Protein AF-A0A1Z9HGP8-F1 (afdb_monomer)

Nearest PDB structures (foldseek):
  7qhm-assembly1_S  TM=3.407E-01  e=2.223E+00  Corynebacterium glutamicum ATCC 13032
  6ymy-assembly1_c  TM=3.466E-01  e=4.748E+00  Saccharomyces cerevisiae S288C
  8urt-assembly1_B  TM=4.373E-01  e=8.286E+00  Saccharomyces cerevisiae
  8hcr-assembly1_S  TM=2.842E-01  e=8.286E+00  Mycobacterium tuberculosis variant bovis BCG

Mean predicted aligned error: 11.14 Å

Foldseek 3Di:
DVVVVVVVLLVVCVVVLVVVLLVVLVPDDLVCLVVLLVVLVVLLVVLVVLCLVLQADPDPVSLVSLLSSLSSNVSSLVSCVQSCVPQAPDPDDDPPPDDDPVSVVVVCNRCVSSVVVLVVVLVVSCVSRVPGPDCSNNVSSVVVVVVVVVVVVVVSVPDPDDVPVSRPPPPD

Sequence (172 aa):
MDLFFASLFTIFLWWASTSILLAFTRNESEESSFSTIFVSTCILLLGFVILISSSDSTTVTSAYLGFVSVLMIWSWQEAAFLVGWITGTRTTACPNNVTGFKRAWLAFQTISHHELLLVVLGIVIWLVTFNSPNDIGIQTFLILWIMRISAKLNVFLGVRNFYEEFLPSNLS

pLDDT: mean 71.19, std 14.57, range [36.22, 89.75]

Structure (mmCIF, N/CA/C/O backbone):
data_AF-A0A1Z9HGP8-F1
#
_entry.id   AF-A0A1Z9HGP8-F1
#
loop_
_atom_site.group_PDB
_atom_site.id
_atom_site.type_symbol
_atom_site.label_atom_id
_atom_site.label_alt_id
_atom_site.label_comp_id
_atom_site.label_asym_id
_atom_site.label_entity_id
_atom_site.label_seq_id
_atom_site.pdbx_PDB_ins_code
_atom_site.Cartn_x
_atom_site.Cartn_y
_atom_site.Cartn_z
_atom_site.occupancy
_atom_site.B_iso_or_equiv
_atom_site.auth_seq_id
_atom_site.auth_comp_id
_atom_site.auth_asym_id
_atom_site.auth_atom_id
_atom_site.pdbx_PDB_model_num
ATOM 1 N N . MET A 1 1 ? 25.209 -8.120 -5.973 1.00 62.56 1 MET A N 1
ATOM 2 C CA . MET A 1 1 ? 25.233 -6.725 -5.479 1.00 62.56 1 MET A CA 1
ATOM 3 C C . MET A 1 1 ? 23.841 -6.113 -5.559 1.00 62.56 1 MET A C 1
ATOM 5 O O . MET A 1 1 ? 23.377 -5.578 -4.564 1.00 62.56 1 MET A O 1
ATOM 9 N N . ASP A 1 2 ? 23.132 -6.274 -6.678 1.00 74.62 2 ASP A N 1
ATOM 10 C CA . ASP A 1 2 ? 21.836 -5.613 -6.923 1.00 74.62 2 ASP A CA 1
ATOM 11 C C . ASP A 1 2 ? 20.731 -6.012 -5.934 1.00 74.62 2 ASP A C 1
ATOM 13 O O . ASP A 1 2 ? 19.986 -5.166 -5.452 1.00 74.62 2 ASP A O 1
ATOM 17 N N . LEU A 1 3 ? 20.688 -7.288 -5.540 1.00 81.62 3 LEU A N 1
ATOM 18 C CA . LEU A 1 3 ? 19.722 -7.810 -4.563 1.00 81.62 3 LEU A CA 1
ATOM 19 C C . LEU A 1 3 ? 19.905 -7.207 -3.160 1.00 81.62 3 LEU A C 1
ATOM 21 O O . LEU A 1 3 ? 18.930 -6.979 -2.448 1.00 81.62 3 LEU A O 1
ATOM 25 N N . PHE A 1 4 ? 21.150 -6.899 -2.780 1.00 87.62 4 PHE A N 1
ATOM 26 C CA . PHE A 1 4 ? 21.445 -6.253 -1.503 1.00 87.62 4 PHE A CA 1
ATOM 27 C C . PHE A 1 4 ? 20.892 -4.824 -1.484 1.00 87.62 4 PHE A C 1
ATOM 29 O O . PHE A 1 4 ? 20.134 -4.479 -0.578 1.00 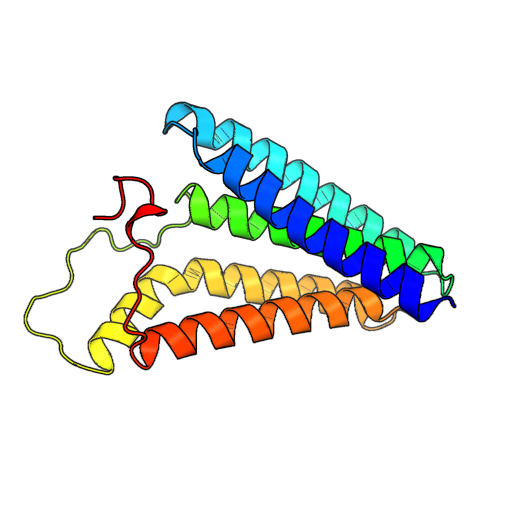87.62 4 PHE A O 1
ATOM 36 N N . PHE A 1 5 ? 21.176 -4.030 -2.522 1.00 85.94 5 PHE A N 1
ATOM 37 C CA . PHE A 1 5 ? 20.630 -2.676 -2.651 1.00 85.94 5 PHE A CA 1
ATOM 38 C C . PHE A 1 5 ? 19.101 -2.669 -2.735 1.00 85.94 5 PHE A C 1
ATOM 40 O O . PHE A 1 5 ? 18.466 -1.871 -2.049 1.00 85.94 5 PHE A O 1
ATOM 47 N N . ALA A 1 6 ? 18.505 -3.599 -3.488 1.00 83.81 6 ALA A N 1
ATOM 48 C CA . ALA A 1 6 ? 17.055 -3.735 -3.576 1.00 83.81 6 ALA A CA 1
ATOM 49 C C . ALA A 1 6 ? 16.424 -4.064 -2.213 1.00 83.81 6 ALA A C 1
ATOM 51 O O . ALA A 1 6 ? 15.421 -3.457 -1.835 1.00 83.81 6 ALA A O 1
ATOM 52 N N . SER A 1 7 ? 17.027 -4.973 -1.439 1.00 86.31 7 SER A N 1
ATOM 53 C CA . SER A 1 7 ? 16.537 -5.319 -0.099 1.00 86.31 7 SER A CA 1
ATOM 54 C C . SER A 1 7 ? 16.631 -4.146 0.880 1.00 86.31 7 SER A C 1
ATOM 56 O O . SER A 1 7 ? 15.652 -3.848 1.561 1.00 86.31 7 SER A O 1
ATOM 58 N N . LEU A 1 8 ? 17.759 -3.425 0.898 1.00 89.75 8 LEU A N 1
ATOM 59 C CA . LEU A 1 8 ? 17.950 -2.249 1.749 1.00 89.75 8 LEU A CA 1
ATOM 60 C C . LEU A 1 8 ? 16.937 -1.152 1.404 1.00 89.75 8 LEU A C 1
ATOM 62 O O . LEU A 1 8 ? 16.304 -0.596 2.299 1.00 89.75 8 LEU A O 1
ATOM 66 N N . PHE A 1 9 ? 16.751 -0.884 0.108 1.00 87.44 9 PHE A N 1
ATOM 67 C CA . PHE A 1 9 ? 15.759 0.065 -0.390 1.00 87.44 9 PHE A CA 1
ATOM 68 C C . PHE A 1 9 ? 14.347 -0.325 0.052 1.00 87.44 9 PHE A C 1
ATOM 70 O O . PHE A 1 9 ? 13.634 0.500 0.613 1.00 87.44 9 PHE A O 1
ATOM 77 N N . THR A 1 10 ? 13.974 -1.594 -0.131 1.00 85.81 10 THR A N 1
ATOM 78 C CA . THR A 1 10 ? 12.659 -2.132 0.250 1.00 85.81 10 THR A CA 1
ATOM 79 C C . THR A 1 10 ? 12.409 -1.981 1.749 1.00 85.81 10 THR A C 1
ATOM 81 O O . THR A 1 10 ? 11.372 -1.456 2.144 1.00 85.81 10 THR A O 1
ATOM 84 N N . ILE A 1 11 ? 13.366 -2.391 2.591 1.00 87.94 11 ILE A N 1
ATOM 85 C CA . ILE A 1 11 ? 13.253 -2.313 4.056 1.00 87.94 11 ILE A CA 1
ATOM 86 C C . ILE A 1 11 ? 13.152 -0.856 4.512 1.00 87.94 11 ILE A C 1
ATOM 88 O O . ILE A 1 11 ? 12.308 -0.534 5.348 1.00 87.94 11 ILE A O 1
ATOM 92 N N . PHE A 1 12 ? 13.988 0.024 3.956 1.00 89.75 12 PHE A N 1
ATOM 93 C CA . PHE A 1 12 ? 13.977 1.443 4.290 1.00 89.75 12 PHE A CA 1
ATOM 94 C C . PHE A 1 12 ? 12.647 2.094 3.910 1.00 89.75 12 PHE A C 1
ATOM 96 O O . PHE A 1 12 ? 12.030 2.740 4.753 1.00 89.75 12 PHE A O 1
ATOM 103 N N . LEU A 1 13 ? 12.172 1.895 2.676 1.00 87.06 13 LEU A N 1
ATOM 104 C CA . LEU A 1 13 ? 10.918 2.497 2.221 1.00 87.06 13 LEU A CA 1
ATOM 105 C C . LEU A 1 13 ? 9.712 1.946 2.974 1.00 87.06 13 LEU A C 1
ATOM 107 O O . LEU A 1 13 ? 8.803 2.704 3.296 1.00 87.06 13 LEU A O 1
ATOM 111 N N . TRP A 1 14 ? 9.717 0.650 3.284 1.00 83.62 14 TRP A N 1
ATOM 112 C CA . TRP A 1 14 ? 8.687 0.023 4.100 1.00 83.62 14 TRP A CA 1
ATOM 113 C C . TRP A 1 14 ? 8.581 0.677 5.484 1.00 83.62 14 TRP A C 1
ATOM 115 O O . TRP A 1 14 ? 7.503 1.109 5.907 1.00 83.62 14 TRP A O 1
ATOM 125 N N . TRP A 1 15 ? 9.712 0.781 6.189 1.00 84.75 15 TRP A N 1
ATOM 126 C CA . TRP A 1 15 ? 9.763 1.386 7.520 1.00 84.75 15 TRP A CA 1
ATOM 127 C C . TRP A 1 15 ? 9.456 2.880 7.488 1.00 84.75 15 TRP A C 1
ATOM 129 O O . TRP A 1 15 ? 8.728 3.368 8.355 1.00 84.75 15 TRP A O 1
ATOM 139 N N . ALA A 1 16 ? 9.963 3.597 6.483 1.00 86.06 16 ALA A N 1
ATOM 140 C CA . ALA A 1 16 ? 9.697 5.015 6.292 1.00 86.06 16 ALA A CA 1
ATOM 141 C C . ALA A 1 16 ? 8.209 5.258 6.021 1.00 86.06 16 ALA A C 1
ATOM 143 O O . ALA A 1 16 ? 7.609 6.086 6.696 1.00 86.06 16 ALA A O 1
ATOM 144 N N . SER A 1 17 ? 7.594 4.498 5.108 1.00 79.19 17 SER A N 1
ATOM 145 C CA . SER A 1 17 ? 6.164 4.592 4.794 1.00 79.19 17 SER A CA 1
ATOM 146 C C . SER A 1 17 ? 5.307 4.379 6.042 1.00 79.19 17 SER A C 1
ATOM 148 O O . SER A 1 17 ? 4.477 5.228 6.353 1.00 79.19 17 SER A O 1
ATOM 150 N N . THR A 1 18 ? 5.573 3.325 6.820 1.00 80.56 18 THR A N 1
ATOM 151 C CA . THR A 1 18 ? 4.821 3.037 8.055 1.00 80.56 18 THR A CA 1
ATOM 152 C C . THR A 1 18 ? 5.005 4.136 9.107 1.00 80.56 18 THR A C 1
ATOM 154 O O . THR A 1 18 ? 4.037 4.590 9.713 1.00 80.56 18 THR A O 1
ATOM 157 N N . SER A 1 19 ? 6.241 4.603 9.305 1.00 81.00 19 SER A N 1
ATOM 158 C CA . SER A 1 19 ? 6.555 5.659 10.279 1.00 81.00 19 SER A CA 1
ATOM 159 C C . SER A 1 19 ? 5.916 6.996 9.911 1.00 81.00 19 SER A C 1
ATOM 161 O O . SER A 1 19 ? 5.351 7.661 10.774 1.00 81.00 19 SER A O 1
ATOM 163 N N . ILE A 1 20 ? 5.991 7.382 8.632 1.00 81.38 20 ILE A N 1
ATOM 164 C CA . ILE A 1 20 ? 5.390 8.615 8.109 1.00 81.38 20 ILE A CA 1
ATOM 165 C C . ILE A 1 20 ? 3.880 8.559 8.284 1.00 81.38 20 ILE A C 1
ATOM 167 O O . ILE A 1 20 ? 3.291 9.524 8.759 1.00 81.38 20 ILE A O 1
ATOM 171 N N . LEU A 1 21 ? 3.270 7.425 7.945 1.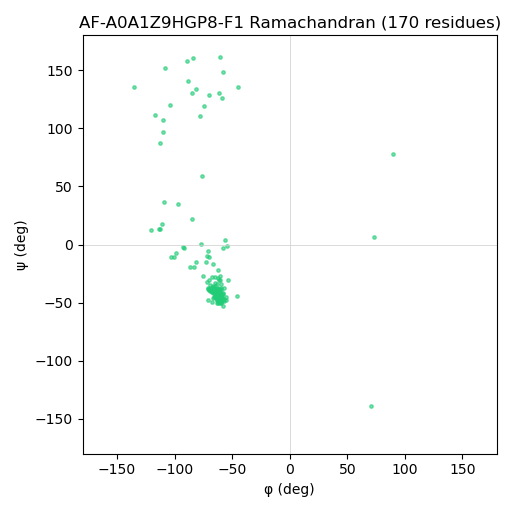00 74.44 21 LEU A N 1
ATOM 172 C CA . LEU A 1 21 ? 1.832 7.253 8.035 1.00 74.44 21 LEU A CA 1
ATOM 173 C C . LEU A 1 21 ? 1.350 7.378 9.482 1.00 74.44 21 LEU A C 1
ATOM 175 O O . LEU A 1 21 ? 0.481 8.198 9.755 1.00 74.44 21 LEU A O 1
ATOM 179 N N . LEU A 1 22 ? 1.989 6.667 10.417 1.00 73.69 22 LEU A N 1
ATOM 180 C CA . LEU A 1 22 ? 1.682 6.777 11.845 1.00 73.69 22 LEU A CA 1
ATOM 181 C C . LEU A 1 22 ? 1.907 8.194 12.381 1.00 73.69 22 LEU A C 1
ATOM 183 O O . LEU A 1 22 ? 1.101 8.686 13.165 1.00 73.69 22 LEU A O 1
ATOM 187 N N . ALA A 1 23 ? 2.987 8.864 11.974 1.00 76.38 23 ALA A N 1
ATOM 188 C CA . ALA A 1 23 ? 3.259 10.236 12.392 1.00 76.38 23 ALA A CA 1
ATOM 189 C C . ALA A 1 23 ? 2.184 11.212 11.891 1.00 76.38 23 ALA A C 1
ATOM 191 O O . ALA A 1 23 ? 1.789 12.109 12.635 1.00 76.38 23 ALA A O 1
ATOM 192 N N . PHE A 1 24 ? 1.698 11.018 10.662 1.00 70.69 24 PHE A N 1
ATOM 193 C CA . PHE A 1 24 ? 0.667 11.855 10.056 1.00 70.69 24 PHE A CA 1
ATOM 194 C C . PHE A 1 24 ? -0.698 11.646 10.720 1.00 70.69 24 PHE A C 1
ATOM 196 O O . PHE A 1 24 ? -1.411 12.609 10.978 1.00 70.69 24 PHE A O 1
ATOM 203 N N . THR A 1 25 ? -1.042 10.403 11.065 1.00 67.12 25 THR A N 1
ATOM 204 C CA . THR A 1 25 ? -2.350 10.074 11.651 1.00 67.12 25 THR A CA 1
ATOM 205 C C . THR A 1 25 ? -2.411 10.224 13.169 1.00 67.12 25 THR A C 1
ATOM 207 O O . THR A 1 25 ? -3.498 10.326 13.724 1.00 67.12 25 THR A O 1
ATOM 210 N N . ARG A 1 26 ? -1.272 10.248 13.878 1.00 67.31 26 ARG A N 1
ATOM 211 C CA . ARG A 1 26 ? -1.235 10.314 15.353 1.00 67.31 26 ARG A CA 1
ATOM 212 C C . ARG A 1 26 ? -1.853 11.588 15.934 1.00 67.31 26 ARG A C 1
ATOM 214 O O . ARG A 1 26 ? -2.309 11.560 17.071 1.00 67.31 26 ARG A O 1
ATOM 221 N N . ASN A 1 27 ? -1.821 12.693 15.193 1.00 59.69 27 ASN A N 1
ATOM 222 C CA . ASN A 1 27 ? -2.218 14.015 15.685 1.00 59.69 27 ASN A CA 1
ATOM 223 C C . ASN A 1 27 ? -3.481 14.565 15.000 1.00 59.69 27 ASN A C 1
ATOM 225 O O . ASN A 1 27 ? -3.763 15.758 15.098 1.00 59.69 27 ASN A O 1
ATOM 229 N N . GLU A 1 28 ? -4.211 13.718 14.275 1.00 59.09 28 GLU A N 1
ATOM 230 C CA . GLU A 1 28 ? -5.420 14.114 13.557 1.00 59.09 28 GLU A CA 1
ATOM 231 C C . GLU A 1 28 ? -6.599 14.326 14.514 1.00 59.09 28 GLU A C 1
ATOM 233 O O . GLU A 1 28 ? -7.040 13.407 15.205 1.00 59.09 28 GLU A O 1
ATOM 238 N N . SER A 1 29 ? -7.124 15.553 14.531 1.00 57.16 29 SER A N 1
ATOM 239 C CA . SER A 1 29 ? -8.443 15.885 15.076 1.00 57.16 29 SER A CA 1
ATOM 240 C C . SER A 1 29 ? -9.541 15.621 14.033 1.00 57.16 29 SER A C 1
ATOM 242 O O . SER A 1 29 ? -9.264 15.592 12.833 1.00 57.16 29 SER A O 1
ATOM 244 N N . GLU A 1 30 ? -10.803 15.482 14.464 1.00 57.44 30 GLU A N 1
ATOM 245 C CA . GLU A 1 30 ? -11.952 15.247 13.562 1.00 57.44 30 GLU A CA 1
ATOM 246 C C . GLU A 1 30 ? -12.068 16.289 12.427 1.00 57.44 30 GLU A C 1
ATOM 248 O O . GLU A 1 30 ? -12.483 15.950 11.322 1.00 57.44 30 GLU A O 1
ATOM 253 N N . GLU A 1 31 ? -11.638 17.537 12.649 1.00 57.53 31 GLU A N 1
ATOM 254 C CA . GLU A 1 31 ? -11.648 18.600 11.629 1.00 57.53 31 GLU A CA 1
ATOM 255 C C . GLU A 1 31 ? -10.538 18.455 10.565 1.00 57.53 31 GLU A C 1
ATOM 257 O O . GLU A 1 31 ? -10.712 18.892 9.426 1.00 57.53 31 GLU A O 1
ATOM 262 N N . SER A 1 32 ? -9.406 17.822 10.898 1.00 61.16 32 SER A N 1
ATOM 263 C CA . SER A 1 32 ? -8.267 17.620 9.980 1.00 61.16 32 SER A CA 1
ATOM 264 C C . SER A 1 32 ? -8.447 16.400 9.061 1.00 61.16 32 SER A C 1
ATOM 266 O O . SER A 1 32 ? -7.879 16.345 7.966 1.00 61.16 32 SER A O 1
ATOM 268 N N . SER A 1 33 ? -9.345 15.490 9.449 1.00 66.38 33 SER A N 1
ATOM 269 C CA . SER A 1 33 ? -9.704 14.255 8.743 1.00 66.38 33 SER A CA 1
ATOM 270 C C . SER A 1 33 ? -9.931 14.433 7.234 1.00 66.38 33 SER A C 1
ATOM 272 O O . SER A 1 33 ? -9.409 13.667 6.415 1.00 66.38 33 SER A O 1
ATOM 274 N N . PHE A 1 34 ? -10.646 15.489 6.829 1.00 69.94 34 PHE A N 1
ATOM 275 C CA . PHE A 1 34 ? -10.925 15.749 5.414 1.00 69.94 34 PHE A CA 1
ATOM 276 C C . PHE A 1 34 ? -9.660 16.100 4.616 1.00 69.94 34 PHE A C 1
ATOM 278 O O . PHE A 1 34 ? -9.479 15.629 3.491 1.00 69.94 34 PHE A O 1
ATOM 285 N N . SER A 1 35 ? -8.764 16.900 5.203 1.00 74.75 35 SER A N 1
ATOM 286 C CA . SER A 1 35 ? -7.500 17.301 4.575 1.00 74.75 35 SER A CA 1
ATOM 287 C C . SER A 1 35 ? -6.595 16.089 4.355 1.00 74.75 35 SER A C 1
ATOM 289 O O . SER A 1 35 ? -6.061 15.890 3.262 1.00 74.75 35 SER A O 1
ATOM 291 N N . THR A 1 36 ? -6.497 15.213 5.355 1.00 73.38 36 THR A N 1
ATOM 292 C CA . THR A 1 36 ? -5.678 13.998 5.284 1.00 73.38 36 THR A CA 1
ATOM 293 C C . THR A 1 36 ? -6.195 13.006 4.254 1.00 73.38 36 THR A C 1
ATOM 295 O O . THR A 1 36 ? -5.402 12.446 3.490 1.00 73.38 36 THR A O 1
ATOM 298 N N . ILE A 1 37 ? -7.513 12.829 4.146 1.00 77.94 37 ILE A N 1
ATOM 299 C CA . ILE A 1 37 ? -8.112 11.984 3.105 1.00 77.94 37 ILE A CA 1
ATOM 300 C C . ILE A 1 37 ? -7.898 12.590 1.720 1.00 77.94 37 ILE A C 1
ATOM 302 O O . ILE A 1 37 ? -7.579 11.857 0.782 1.00 77.94 37 ILE A O 1
ATOM 306 N N . PHE A 1 38 ? -8.022 13.910 1.573 1.00 80.88 38 PHE A N 1
ATOM 307 C CA . PHE A 1 38 ? -7.778 14.580 0.299 1.00 80.88 38 PHE A CA 1
ATOM 308 C C . PHE A 1 38 ? -6.325 14.400 -0.160 1.00 80.88 38 PHE A C 1
ATOM 310 O O . PHE A 1 38 ? -6.084 13.925 -1.271 1.00 80.88 38 PHE A O 1
ATOM 317 N N . VAL A 1 39 ? -5.354 14.684 0.717 1.00 83.06 39 VAL A N 1
ATOM 318 C CA . VAL A 1 39 ? -3.920 14.485 0.442 1.00 83.06 39 VAL A CA 1
ATOM 319 C C . VAL A 1 39 ? -3.629 13.027 0.105 1.00 83.06 39 VAL A C 1
ATOM 321 O O . VAL A 1 39 ? -2.978 12.738 -0.899 1.00 83.06 39 VAL A O 1
ATOM 324 N N . SER A 1 40 ? -4.168 12.097 0.891 1.00 81.81 40 SER A N 1
ATOM 325 C CA . SER A 1 40 ? -4.003 10.670 0.633 1.00 81.81 40 SER A CA 1
ATOM 326 C C . SER A 1 40 ? -4.592 10.280 -0.729 1.00 81.81 40 SER A C 1
ATOM 328 O O . SER A 1 40 ? -4.034 9.434 -1.422 1.00 81.81 40 SER A O 1
ATOM 330 N N . THR A 1 41 ? -5.726 10.864 -1.130 1.00 83.19 41 THR A N 1
ATOM 331 C CA . THR A 1 41 ? -6.387 10.555 -2.412 1.00 83.19 41 THR A CA 1
ATOM 332 C C . THR A 1 41 ? -5.541 11.045 -3.586 1.00 83.19 41 THR A C 1
ATOM 334 O O . THR A 1 41 ? -5.390 10.335 -4.579 1.00 83.19 41 THR A O 1
ATOM 337 N N . CYS A 1 42 ? -4.907 12.212 -3.453 1.00 85.81 42 CYS A N 1
ATOM 338 C CA . CYS A 1 42 ? -3.916 12.687 -4.418 1.00 85.81 42 CYS A CA 1
ATOM 339 C C . CYS A 1 42 ? -2.717 11.729 -4.523 1.00 85.81 42 CYS A C 1
ATOM 341 O O . CYS A 1 42 ? -2.275 11.424 -5.630 1.00 85.81 42 CYS A O 1
ATOM 343 N N . ILE A 1 43 ? -2.223 11.210 -3.391 1.00 86.75 43 ILE A N 1
ATOM 344 C CA . ILE A 1 43 ? -1.141 10.209 -3.357 1.00 86.75 43 ILE A CA 1
ATOM 345 C C . ILE A 1 43 ? -1.572 8.911 -4.054 1.00 86.75 43 ILE A C 1
ATOM 347 O O . ILE A 1 43 ? -0.793 8.343 -4.818 1.00 86.75 43 ILE A O 1
ATOM 351 N N . LEU A 1 44 ? -2.816 8.467 -3.857 1.00 86.19 44 LEU A N 1
ATOM 352 C CA . LEU A 1 44 ? -3.371 7.298 -4.539 1.00 86.19 44 LEU A CA 1
ATOM 353 C C . LEU A 1 44 ? -3.413 7.486 -6.061 1.00 86.19 44 LEU A C 1
ATOM 355 O O . LEU A 1 44 ? -2.968 6.605 -6.796 1.00 86.19 44 LEU A O 1
ATOM 359 N N . LEU A 1 45 ? -3.906 8.633 -6.540 1.00 86.88 45 LEU A N 1
ATOM 360 C CA . LEU A 1 45 ? -3.953 8.930 -7.976 1.00 86.88 45 LEU A CA 1
ATOM 361 C C . LEU A 1 45 ? -2.546 8.967 -8.584 1.00 86.88 45 LEU A C 1
ATOM 363 O O . LEU A 1 45 ? -2.321 8.377 -9.640 1.00 86.88 45 LEU A O 1
ATOM 367 N N . LEU A 1 46 ? -1.587 9.593 -7.895 1.00 88.88 46 LEU A N 1
ATOM 368 C CA . LEU A 1 46 ? -0.181 9.578 -8.304 1.00 88.88 46 LEU A CA 1
ATOM 369 C C . LEU A 1 46 ? 0.388 8.156 -8.343 1.00 88.88 46 LEU A C 1
ATOM 371 O O . LEU A 1 46 ? 1.072 7.807 -9.303 1.00 88.88 46 LEU A O 1
ATOM 375 N N . GLY A 1 47 ? 0.063 7.323 -7.353 1.00 86.31 47 GLY A N 1
ATOM 376 C CA . GLY A 1 47 ? 0.439 5.912 -7.328 1.00 86.31 47 GLY A CA 1
ATOM 377 C C . GLY A 1 47 ? -0.034 5.172 -8.580 1.00 86.31 47 GLY A C 1
ATOM 378 O O . GLY A 1 47 ? 0.771 4.529 -9.245 1.00 86.31 47 GLY A O 1
ATOM 379 N N . PHE A 1 48 ? -1.298 5.330 -8.980 1.00 85.38 48 PHE A N 1
ATOM 380 C CA . PHE A 1 48 ? -1.808 4.711 -10.210 1.00 85.38 48 PHE A CA 1
ATOM 381 C C . PHE A 1 48 ? -1.108 5.210 -11.478 1.00 85.38 48 PHE A C 1
ATOM 383 O O . PHE A 1 48 ? -0.783 4.405 -12.349 1.00 85.38 48 PHE A O 1
ATOM 390 N N . VAL A 1 49 ? -0.829 6.512 -11.581 1.00 87.38 49 VAL A N 1
ATOM 391 C CA . VAL A 1 49 ? -0.102 7.076 -12.731 1.00 87.38 49 VAL A CA 1
ATOM 392 C C . VAL A 1 49 ? 1.310 6.493 -12.829 1.00 87.38 49 VAL A C 1
ATOM 394 O O . VAL A 1 49 ? 1.748 6.108 -13.913 1.00 87.38 49 VAL A O 1
ATOM 397 N N . ILE A 1 50 ? 2.016 6.383 -11.700 1.00 86.19 50 ILE A N 1
ATOM 398 C CA . ILE A 1 50 ? 3.356 5.784 -11.648 1.00 86.19 50 ILE A CA 1
ATOM 399 C C . ILE A 1 50 ? 3.289 4.294 -11.995 1.00 86.19 50 ILE A C 1
ATOM 401 O O . ILE A 1 50 ? 4.139 3.812 -12.742 1.00 86.19 50 ILE A O 1
ATOM 405 N N . LEU A 1 51 ? 2.271 3.574 -11.513 1.00 84.44 51 LEU A N 1
ATOM 406 C CA . LEU A 1 51 ? 2.080 2.155 -11.806 1.00 84.44 51 LEU A CA 1
ATOM 407 C C . LEU A 1 51 ? 1.911 1.920 -13.314 1.00 84.44 51 LEU A C 1
ATOM 409 O O . LEU A 1 51 ? 2.657 1.124 -13.872 1.00 84.44 51 LEU A O 1
ATOM 413 N N . ILE A 1 52 ? 1.013 2.663 -13.970 1.00 83.75 52 ILE A N 1
ATOM 414 C CA . ILE A 1 52 ? 0.760 2.570 -15.421 1.00 83.75 52 ILE A CA 1
ATOM 415 C C . ILE A 1 52 ? 2.000 2.976 -16.232 1.00 83.75 52 ILE A C 1
ATOM 417 O O . ILE A 1 52 ? 2.337 2.354 -17.227 1.00 83.75 52 ILE A O 1
ATOM 421 N N . SER A 1 53 ? 2.730 4.008 -15.809 1.00 83.69 53 SER A N 1
ATOM 422 C CA . SER A 1 53 ? 3.968 4.401 -16.498 1.00 83.69 53 SER A CA 1
ATOM 423 C C . SER A 1 53 ? 5.073 3.345 -16.346 1.00 83.69 53 SER A C 1
ATOM 425 O O . SER A 1 53 ? 5.844 3.081 -17.267 1.00 83.69 53 SER A O 1
ATOM 427 N N . SER A 1 54 ? 5.144 2.699 -15.179 1.00 83.81 54 SER A N 1
ATOM 428 C CA . SER A 1 54 ? 6.144 1.667 -14.892 1.00 83.81 54 SER A CA 1
ATOM 429 C C . SER A 1 54 ? 5.793 0.279 -15.436 1.00 83.81 54 SER A C 1
ATOM 431 O O . SER A 1 54 ? 6.692 -0.565 -15.506 1.00 83.81 54 SER A O 1
ATOM 433 N N . SER A 1 55 ? 4.536 0.032 -15.827 1.00 76.19 55 SER A N 1
ATOM 434 C CA . SER A 1 55 ? 4.100 -1.253 -16.379 1.00 76.19 55 SER A CA 1
ATOM 435 C C . SER A 1 55 ? 4.721 -1.523 -17.747 1.00 76.19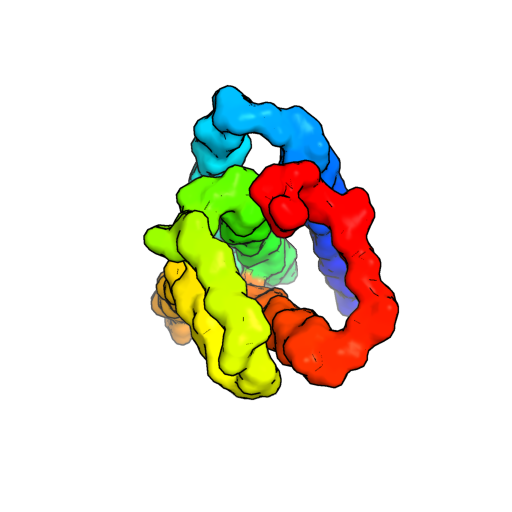 55 SER A C 1
ATOM 437 O O . SER A 1 55 ? 5.191 -2.624 -18.003 1.00 76.19 55 SER A O 1
ATOM 439 N N . ASP A 1 56 ? 4.855 -0.503 -18.593 1.00 78.56 56 ASP A N 1
ATOM 440 C CA . ASP A 1 56 ? 5.260 -0.677 -19.996 1.00 78.56 56 ASP A CA 1
ATOM 441 C C . ASP A 1 56 ? 6.767 -0.933 -20.201 1.00 78.56 56 ASP A C 1
ATOM 443 O O . ASP A 1 56 ? 7.236 -1.068 -21.330 1.00 78.56 56 ASP A O 1
ATOM 447 N N . SER A 1 57 ? 7.568 -0.980 -19.131 1.00 78.62 57 SER A N 1
ATOM 448 C CA . SER A 1 57 ? 9.031 -1.076 -19.210 1.00 78.62 57 SER A CA 1
ATOM 449 C C . SER A 1 57 ? 9.612 -2.105 -18.238 1.00 78.62 57 SER A C 1
ATOM 451 O O . SER A 1 57 ? 9.294 -2.111 -17.054 1.00 78.62 57 SER A O 1
ATOM 453 N N . THR A 1 58 ? 10.556 -2.925 -18.711 1.00 80.38 58 THR A N 1
ATOM 454 C CA . THR A 1 58 ? 11.240 -3.978 -17.926 1.00 80.38 58 THR A CA 1
ATOM 455 C C . THR A 1 58 ? 12.596 -3.531 -17.376 1.00 80.38 58 THR A C 1
ATOM 457 O O . THR A 1 58 ? 13.559 -4.299 -17.348 1.00 80.38 58 THR A O 1
ATOM 460 N N . THR A 1 59 ? 12.723 -2.259 -16.998 1.00 84.19 59 THR A N 1
ATOM 461 C CA . THR A 1 59 ? 13.982 -1.734 -16.447 1.00 84.19 59 THR A CA 1
ATOM 462 C C . THR A 1 59 ? 14.037 -1.907 -14.931 1.00 84.19 59 THR A C 1
ATOM 464 O O . THR A 1 59 ? 13.007 -1.987 -14.263 1.00 84.19 59 THR A O 1
ATOM 467 N N . VAL A 1 60 ? 15.244 -1.901 -14.356 1.00 84.00 60 VAL A N 1
ATOM 468 C CA . VAL A 1 60 ? 15.428 -1.925 -12.892 1.00 84.00 60 VAL A CA 1
ATOM 469 C C . VAL A 1 60 ? 14.711 -0.738 -12.230 1.00 84.00 60 VAL A C 1
ATOM 471 O O . VAL A 1 60 ? 14.092 -0.885 -11.179 1.00 84.00 60 VAL A O 1
ATOM 474 N N . THR A 1 61 ? 14.720 0.430 -12.875 1.00 83.88 61 THR A N 1
ATOM 475 C CA . THR A 1 61 ? 13.998 1.623 -12.410 1.00 83.88 61 THR A CA 1
ATOM 476 C C . THR A 1 61 ? 12.487 1.398 -12.380 1.00 83.88 61 THR A C 1
ATOM 478 O O . THR A 1 61 ? 11.831 1.791 -11.418 1.00 83.88 61 THR A O 1
ATOM 481 N N . SER A 1 62 ? 11.934 0.713 -13.384 1.00 82.88 62 SER A N 1
ATOM 482 C CA . SER A 1 62 ? 10.513 0.353 -13.433 1.00 82.88 62 SER A CA 1
ATOM 483 C C . SER A 1 62 ? 10.108 -0.582 -12.290 1.00 82.88 62 SER A C 1
ATOM 485 O O . SER A 1 62 ? 9.008 -0.448 -11.760 1.00 82.88 62 SER A O 1
ATOM 487 N N . ALA A 1 63 ? 10.996 -1.477 -11.843 1.00 83.50 63 ALA A N 1
ATOM 488 C CA . ALA A 1 63 ? 10.746 -2.311 -10.666 1.00 83.50 63 ALA A CA 1
ATOM 489 C C . ALA A 1 63 ? 10.651 -1.471 -9.377 1.00 83.50 63 ALA A C 1
ATOM 491 O O . ALA A 1 63 ? 9.711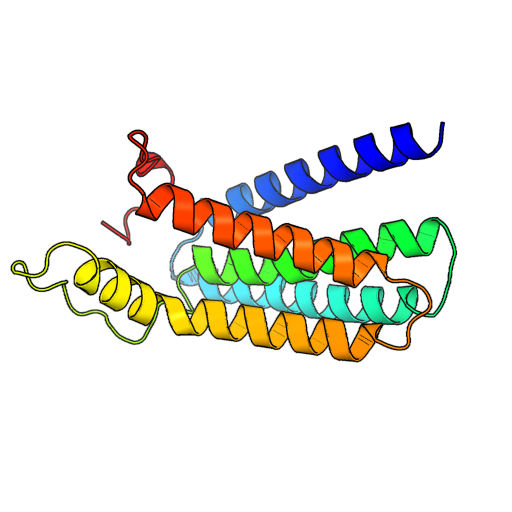 -1.633 -8.597 1.00 83.50 63 ALA A O 1
ATOM 492 N N . TYR A 1 64 ? 11.573 -0.522 -9.176 1.00 85.75 64 TYR A N 1
ATOM 493 C CA . TYR A 1 64 ? 11.527 0.389 -8.026 1.00 85.75 64 TYR A CA 1
ATOM 494 C C . TYR A 1 64 ? 10.285 1.288 -8.041 1.00 85.75 64 TYR A C 1
ATOM 496 O O . TYR A 1 64 ? 9.640 1.459 -7.007 1.00 85.75 64 TYR A O 1
ATOM 504 N N . LEU A 1 65 ? 9.919 1.827 -9.206 1.00 85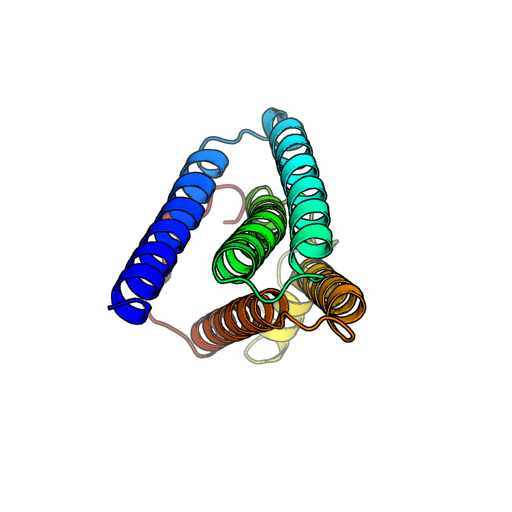.94 65 LEU A N 1
ATOM 505 C CA . LEU A 1 65 ? 8.705 2.631 -9.367 1.00 85.94 65 LEU A CA 1
ATOM 506 C C . LEU A 1 65 ? 7.438 1.808 -9.113 1.00 85.94 65 LEU A C 1
ATOM 508 O O . LEU A 1 65 ? 6.543 2.286 -8.418 1.00 85.94 65 LEU A O 1
ATOM 512 N N . GLY A 1 66 ? 7.395 0.558 -9.584 1.00 84.69 66 GLY A N 1
ATOM 513 C CA . GLY A 1 66 ? 6.310 -0.377 -9.295 1.00 84.69 66 GLY A CA 1
ATOM 514 C C . GLY A 1 66 ? 6.128 -0.590 -7.791 1.00 84.69 66 GLY A C 1
ATOM 515 O O . GLY A 1 66 ? 5.021 -0.447 -7.279 1.00 84.69 66 GLY A O 1
ATOM 516 N N . PHE A 1 67 ? 7.214 -0.818 -7.051 1.00 85.62 67 PHE A N 1
ATOM 517 C CA . PHE A 1 67 ? 7.163 -0.958 -5.593 1.00 85.62 67 PHE A CA 1
ATOM 518 C C . PHE A 1 67 ? 6.661 0.316 -4.885 1.00 85.62 67 PHE A C 1
ATOM 520 O O . PHE A 1 67 ? 5.753 0.255 -4.054 1.00 85.62 67 PHE A O 1
ATOM 527 N N . VAL A 1 68 ? 7.204 1.487 -5.242 1.00 87.62 68 VAL A N 1
ATOM 528 C CA . VAL A 1 68 ? 6.804 2.780 -4.653 1.00 87.62 68 VAL A CA 1
ATOM 529 C C . VAL A 1 68 ? 5.335 3.096 -4.946 1.00 87.62 68 VAL A C 1
ATOM 531 O O . VAL A 1 68 ? 4.619 3.550 -4.055 1.00 87.62 68 VAL A O 1
ATOM 534 N N . SER A 1 69 ? 4.867 2.820 -6.166 1.00 87.62 69 SER A N 1
ATOM 535 C CA . SER A 1 69 ? 3.478 3.062 -6.568 1.00 87.62 69 SER A CA 1
ATOM 536 C C . SER A 1 69 ? 2.483 2.293 -5.698 1.00 87.62 69 SER A C 1
ATOM 538 O O . SER A 1 69 ? 1.492 2.853 -5.230 1.00 87.62 69 SER A O 1
ATOM 540 N N . VAL A 1 70 ? 2.793 1.032 -5.394 1.00 87.25 70 VAL A N 1
ATOM 541 C CA . VAL A 1 70 ? 1.959 0.180 -4.546 1.00 87.25 70 VAL A CA 1
ATOM 542 C C . VAL A 1 70 ? 1.964 0.674 -3.108 1.00 87.25 70 VAL A C 1
ATOM 544 O O . VAL A 1 70 ? 0.908 0.700 -2.485 1.00 87.25 70 VAL A O 1
ATOM 547 N N . LEU A 1 71 ? 3.111 1.115 -2.581 1.00 86.81 71 LEU A N 1
ATOM 548 C CA . LEU A 1 71 ? 3.172 1.711 -1.244 1.00 86.81 71 LEU A CA 1
ATOM 549 C C . LEU A 1 71 ? 2.352 3.002 -1.145 1.00 86.81 71 LEU A C 1
ATOM 551 O O . LEU A 1 71 ? 1.688 3.217 -0.133 1.00 86.81 71 LEU A O 1
ATOM 555 N N . MET A 1 72 ? 2.345 3.840 -2.185 1.00 86.62 72 MET A N 1
ATOM 556 C CA . MET A 1 72 ? 1.499 5.040 -2.237 1.00 86.62 72 MET A CA 1
ATOM 557 C C . MET A 1 72 ? 0.013 4.680 -2.212 1.00 86.62 72 MET A C 1
ATOM 559 O O . MET A 1 72 ? -0.746 5.216 -1.405 1.00 86.62 72 MET A O 1
ATOM 563 N N . ILE A 1 73 ? -0.386 3.721 -3.049 1.00 85.50 73 ILE A N 1
ATOM 564 C CA . ILE A 1 73 ? -1.755 3.209 -3.091 1.00 85.50 73 ILE A CA 1
ATOM 565 C C . ILE A 1 73 ? -2.159 2.617 -1.729 1.00 85.50 73 ILE A C 1
ATOM 567 O O . ILE A 1 73 ? -3.236 2.906 -1.208 1.00 85.50 73 ILE A O 1
ATOM 571 N N . TRP A 1 74 ? -1.273 1.828 -1.121 1.00 85.44 74 TRP A N 1
ATOM 572 C CA . TRP A 1 74 ? -1.493 1.212 0.186 1.00 85.44 74 TRP A CA 1
ATOM 573 C C . TRP A 1 74 ? -1.599 2.246 1.312 1.00 85.44 74 TRP A C 1
ATOM 575 O O . TRP A 1 74 ? -2.405 2.084 2.229 1.00 85.44 74 TRP A O 1
ATOM 585 N N . SER A 1 75 ? -0.829 3.332 1.227 1.00 82.81 75 SER A N 1
ATOM 586 C CA . SER A 1 75 ? -0.838 4.411 2.220 1.00 82.81 75 SER A CA 1
ATOM 587 C C . SER A 1 75 ? -2.205 5.089 2.313 1.00 82.81 75 SER A C 1
ATOM 589 O O . SER A 1 75 ? -2.668 5.361 3.416 1.00 82.81 75 SER A O 1
ATOM 591 N N . TRP A 1 76 ? -2.899 5.297 1.188 1.00 83.00 76 TRP A N 1
ATOM 592 C CA . TRP A 1 76 ? -4.266 5.836 1.212 1.00 83.00 76 TRP A CA 1
ATOM 593 C C . TRP A 1 76 ? -5.228 4.936 1.973 1.00 83.00 76 TRP A C 1
ATOM 595 O O . TRP A 1 76 ? -6.050 5.408 2.754 1.00 83.00 76 TRP A O 1
ATOM 605 N N . GLN A 1 77 ? -5.105 3.630 1.767 1.00 75.94 77 GLN A N 1
ATOM 606 C CA . GLN A 1 77 ? -5.982 2.670 2.403 1.00 75.94 77 GLN A CA 1
ATOM 607 C C . GLN A 1 77 ? -5.773 2.593 3.915 1.00 75.94 77 GLN A C 1
ATOM 609 O O . GLN A 1 77 ? -6.743 2.507 4.668 1.00 75.94 77 GLN A O 1
ATOM 614 N N . GLU A 1 78 ? -4.520 2.635 4.358 1.00 77.38 78 GLU A N 1
ATOM 615 C CA . GLU A 1 78 ? -4.198 2.651 5.781 1.00 77.38 78 GLU A CA 1
ATOM 616 C C . GLU A 1 78 ? -4.592 3.987 6.429 1.00 77.38 78 GLU A C 1
ATOM 618 O O . GLU A 1 78 ? -5.162 3.989 7.516 1.00 77.38 78 GLU A O 1
ATOM 623 N N . ALA A 1 79 ? -4.402 5.117 5.737 1.00 74.19 79 ALA A N 1
ATOM 624 C CA . ALA A 1 79 ? -4.884 6.418 6.198 1.00 74.19 79 ALA A CA 1
ATOM 625 C C . ALA A 1 79 ? -6.415 6.436 6.342 1.00 74.19 79 ALA A C 1
ATOM 627 O O . ALA A 1 79 ? -6.936 6.847 7.374 1.00 74.19 79 ALA A O 1
ATOM 628 N N . ALA A 1 80 ? -7.144 5.911 5.354 1.00 71.38 80 ALA A N 1
ATOM 629 C CA . ALA A 1 80 ? -8.598 5.799 5.407 1.00 71.38 80 ALA A CA 1
ATOM 630 C C . ALA A 1 80 ? -9.087 4.938 6.587 1.00 71.38 80 ALA A C 1
ATOM 632 O O . ALA A 1 80 ? -10.147 5.217 7.149 1.00 71.38 80 ALA A O 1
ATOM 633 N N . PHE A 1 81 ? -8.317 3.908 6.959 1.00 68.81 81 PHE A N 1
ATOM 634 C CA . PHE A 1 81 ? -8.590 3.069 8.124 1.00 68.81 81 PHE A CA 1
ATOM 635 C C . PHE A 1 81 ? -8.333 3.810 9.442 1.00 68.81 81 PHE A C 1
ATOM 637 O O . PHE A 1 81 ? -9.193 3.802 10.319 1.00 68.81 81 PHE A O 1
ATOM 644 N N . LEU A 1 82 ? -7.185 4.480 9.576 1.00 65.56 82 LEU A N 1
ATOM 645 C CA . LEU A 1 82 ? -6.790 5.170 10.811 1.00 65.56 82 LEU A CA 1
ATOM 646 C C . LEU A 1 82 ? -7.634 6.410 11.111 1.00 65.56 82 LEU A C 1
ATOM 648 O O . LEU A 1 82 ? -7.927 6.682 12.270 1.00 65.56 82 LEU A O 1
ATOM 652 N N . VAL A 1 83 ? -8.059 7.132 10.075 1.00 64.81 83 VAL A N 1
ATOM 653 C CA . VAL A 1 83 ? -8.936 8.304 10.203 1.00 64.81 83 VAL A CA 1
ATOM 654 C C . VAL A 1 83 ? -10.377 7.900 10.559 1.00 64.81 83 VAL A C 1
ATOM 656 O O . VAL A 1 83 ? -11.178 8.729 10.977 1.00 64.81 83 VAL A O 1
ATOM 659 N N . GLY A 1 84 ? -10.736 6.622 10.411 1.00 58.28 84 GLY A N 1
ATOM 660 C CA . GLY A 1 84 ? -12.061 6.118 10.767 1.00 58.28 84 GLY A CA 1
ATOM 661 C C . GLY A 1 84 ? -13.185 6.540 9.812 1.00 58.28 84 GLY A C 1
ATOM 662 O O . GLY A 1 84 ? -14.342 6.216 10.062 1.00 58.28 84 GLY A O 1
ATOM 663 N N . TRP A 1 85 ? -12.882 7.205 8.692 1.00 51.09 85 TRP A N 1
ATOM 664 C CA . TRP A 1 85 ? -13.888 7.693 7.734 1.00 51.09 85 TRP A CA 1
ATOM 665 C C . TRP A 1 85 ? -14.676 6.570 7.047 1.00 51.09 85 TRP A C 1
ATOM 667 O O . TRP A 1 85 ? -15.826 6.759 6.661 1.00 51.09 85 TRP A O 1
ATOM 677 N N . ILE A 1 86 ? -14.081 5.382 6.906 1.00 51.66 86 ILE A N 1
ATOM 678 C CA . ILE A 1 86 ? -14.757 4.177 6.394 1.00 51.66 86 ILE A CA 1
ATOM 679 C C . ILE A 1 86 ? -14.952 3.161 7.543 1.00 51.66 86 ILE A C 1
ATOM 681 O O . ILE A 1 86 ? -14.902 1.944 7.369 1.00 51.66 86 ILE A O 1
ATOM 685 N N . THR A 1 87 ? -15.233 3.637 8.760 1.00 46.06 87 THR A N 1
ATOM 686 C CA . THR A 1 87 ? -15.801 2.756 9.792 1.00 46.06 87 THR A CA 1
ATOM 687 C C . THR A 1 87 ? -17.242 2.394 9.422 1.00 46.06 87 THR A C 1
ATOM 689 O O . THR A 1 87 ? -18.048 3.237 9.033 1.00 46.06 87 THR A O 1
ATOM 692 N N . GLY A 1 88 ? -17.540 1.090 9.427 1.00 40.84 88 GLY A N 1
ATOM 693 C CA . GLY A 1 88 ? -18.786 0.540 8.899 1.00 40.84 88 GLY A CA 1
ATOM 694 C C . GLY A 1 88 ? -20.051 1.055 9.592 1.00 40.84 88 GLY A C 1
ATOM 695 O O . GLY A 1 88 ? -20.043 1.498 10.735 1.00 40.84 88 GLY A O 1
ATOM 696 N N . THR A 1 89 ? -21.178 0.888 8.902 1.00 37.38 89 THR A N 1
ATOM 697 C CA . THR A 1 89 ? -22.555 1.307 9.240 1.00 37.38 89 THR A CA 1
ATOM 698 C C . THR A 1 89 ? -23.128 0.802 10.579 1.00 37.38 89 THR A C 1
ATOM 700 O O . THR A 1 89 ? -24.285 1.084 10.890 1.00 37.38 89 THR A O 1
ATOM 703 N N . ARG A 1 90 ? -22.357 0.080 11.406 1.00 36.22 90 ARG A N 1
ATOM 704 C CA . ARG A 1 90 ? -22.758 -0.335 12.760 1.00 36.22 90 ARG A CA 1
ATOM 705 C C . ARG A 1 90 ? -21.968 0.415 13.829 1.00 36.22 90 ARG A C 1
ATOM 707 O O . ARG A 1 90 ? -20.934 -0.046 14.292 1.00 36.22 90 ARG A O 1
ATOM 714 N N . THR A 1 91 ? -22.581 1.474 14.340 1.00 47.88 91 THR A N 1
ATOM 715 C CA . THR A 1 91 ? -22.272 2.123 15.627 1.00 47.88 91 THR A CA 1
ATOM 716 C C . THR A 1 91 ? -22.980 1.440 16.8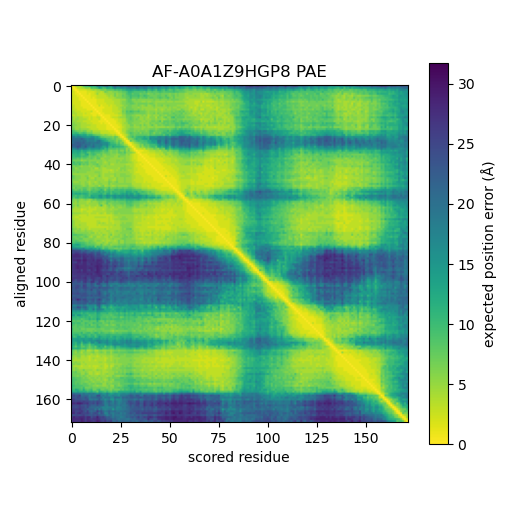11 1.00 47.88 91 THR A C 1
ATOM 718 O O . THR A 1 91 ? -23.233 2.053 17.843 1.00 47.88 91 THR A O 1
ATOM 721 N N . THR A 1 92 ? -23.385 0.171 16.673 1.00 45.09 92 THR A N 1
ATOM 722 C CA . THR A 1 92 ? -24.174 -0.530 17.699 1.00 45.09 92 THR A CA 1
ATOM 723 C C . THR A 1 92 ? -23.316 -1.511 18.486 1.00 45.09 92 THR A C 1
ATOM 725 O O . THR A 1 92 ? -22.773 -2.461 17.913 1.00 45.09 92 THR A O 1
ATOM 728 N N . ALA A 1 93 ? -23.251 -1.291 19.805 1.00 46.88 93 ALA A N 1
ATOM 729 C CA . ALA A 1 93 ? -22.518 -2.106 20.770 1.00 46.88 93 ALA A CA 1
ATOM 730 C C . ALA A 1 93 ? -22.736 -3.610 20.537 1.00 46.88 93 ALA A C 1
ATOM 732 O O . ALA A 1 93 ? -23.858 -4.070 20.291 1.00 46.88 93 ALA A O 1
ATOM 733 N N . CYS A 1 94 ? -21.649 -4.385 20.595 1.00 46.22 94 CYS A N 1
ATOM 734 C CA . CYS A 1 94 ? -21.738 -5.837 20.505 1.00 46.22 94 CYS A CA 1
ATOM 735 C C . CYS A 1 94 ? -22.635 -6.359 21.642 1.00 46.22 94 CYS A C 1
ATOM 737 O O . CYS A 1 94 ? -22.371 -6.059 22.805 1.00 46.22 94 CYS A O 1
ATOM 739 N N . PRO A 1 95 ? -23.686 -7.144 21.347 1.00 51.22 95 PRO A N 1
ATOM 740 C CA . PRO A 1 95 ? -24.508 -7.730 22.395 1.00 51.22 95 PRO A CA 1
ATOM 741 C C . PRO A 1 95 ? -23.654 -8.660 23.271 1.00 51.22 95 PRO A C 1
ATOM 743 O O . PRO A 1 95 ? -22.968 -9.541 22.751 1.00 51.22 95 PRO A O 1
ATOM 746 N N . ASN A 1 96 ? -23.734 -8.492 24.598 1.00 52.34 96 ASN A N 1
ATOM 747 C CA . ASN A 1 96 ? -22.921 -9.183 25.620 1.00 52.34 96 ASN A CA 1
ATOM 748 C C . ASN A 1 96 ? -23.012 -10.725 25.616 1.00 52.34 96 ASN A C 1
ATOM 750 O O . ASN A 1 96 ? -22.331 -11.383 26.395 1.00 52.34 96 ASN A O 1
ATOM 754 N N . ASN A 1 97 ? -23.840 -11.316 24.751 1.00 54.84 97 ASN A N 1
ATOM 755 C CA . ASN A 1 97 ? -24.194 -12.735 24.766 1.00 54.84 97 ASN A CA 1
ATOM 756 C C . ASN A 1 97 ? -23.622 -13.539 23.581 1.00 54.84 97 ASN A C 1
ATOM 758 O O . ASN A 1 97 ? -24.119 -14.620 23.269 1.00 54.84 97 ASN A O 1
ATOM 762 N N . VAL A 1 98 ? -22.605 -13.017 22.880 1.00 47.69 98 VAL A N 1
ATOM 763 C CA . VAL A 1 98 ? -22.023 -13.670 21.693 1.00 47.69 98 VAL A CA 1
ATOM 764 C C . VAL A 1 98 ? -20.560 -14.046 21.930 1.00 47.69 98 VAL A C 1
ATOM 766 O O . VAL A 1 98 ? -19.684 -13.187 22.013 1.00 47.69 98 VAL A O 1
ATOM 769 N N . THR A 1 99 ? -20.286 -15.347 22.006 1.00 50.22 99 THR A N 1
ATOM 770 C CA . THR A 1 99 ? -18.943 -15.917 22.184 1.00 50.22 99 THR A CA 1
ATOM 771 C C . THR A 1 99 ? -18.448 -16.603 20.904 1.00 50.22 99 THR A C 1
ATOM 773 O O . THR A 1 99 ? -19.229 -17.063 20.066 1.00 50.22 99 THR A O 1
ATOM 776 N N . GLY A 1 100 ? -17.124 -16.647 20.720 1.00 62.16 100 GLY A N 1
ATOM 777 C CA . GLY A 1 100 ? -16.470 -17.390 19.638 1.00 62.16 100 GLY A CA 1
ATOM 778 C C . GLY A 1 100 ? -16.661 -16.807 18.230 1.00 62.16 100 GLY A C 1
ATOM 779 O O . GLY A 1 100 ? -16.603 -15.595 18.016 1.00 62.16 100 GLY A O 1
ATOM 780 N N . PHE A 1 101 ? -16.883 -17.691 17.253 1.00 55.19 101 PHE A N 1
ATOM 781 C CA . PHE A 1 101 ? -16.875 -17.396 15.811 1.00 55.19 101 PHE A CA 1
ATOM 782 C C . PHE A 1 101 ? -17.923 -16.352 15.379 1.00 55.19 101 PHE A C 1
ATOM 784 O O . PHE A 1 101 ? -17.688 -15.571 14.461 1.00 55.19 101 PHE A O 1
ATOM 791 N N . LYS A 1 102 ? -19.065 -16.274 16.078 1.00 56.47 102 LYS A N 1
ATOM 792 C CA . LYS A 1 102 ? -20.112 -15.274 15.803 1.00 56.47 102 LYS A CA 1
ATOM 793 C C . LYS A 1 102 ? -19.700 -13.850 16.191 1.00 56.47 102 LYS A C 1
ATOM 795 O O . LYS A 1 102 ? -20.129 -12.912 15.528 1.00 56.47 102 LYS A O 1
ATOM 800 N N . ARG A 1 103 ? -18.859 -13.672 17.219 1.00 57.97 103 ARG A N 1
ATOM 801 C CA . ARG A 1 103 ? -18.340 -12.348 17.611 1.00 57.97 103 ARG A CA 1
ATOM 802 C C . ARG A 1 103 ? -17.332 -11.835 16.585 1.00 57.97 103 ARG A C 1
ATOM 804 O O . ARG A 1 103 ? -17.365 -10.663 16.232 1.00 57.97 103 ARG A O 1
ATOM 811 N N . ALA A 1 104 ? -16.507 -12.733 16.050 1.00 55.25 104 ALA A N 1
ATOM 812 C CA . ALA A 1 104 ? -15.595 -12.409 14.961 1.00 55.25 104 ALA A CA 1
ATOM 813 C C . ALA A 1 104 ? -16.322 -12.145 13.646 1.00 55.25 104 ALA A C 1
ATOM 815 O O . ALA A 1 104 ? -15.977 -11.183 12.982 1.00 55.25 104 ALA A O 1
ATOM 816 N N . TRP A 1 105 ? -17.370 -12.900 13.306 1.00 56.28 105 TRP A N 1
ATOM 817 C CA . TRP A 1 105 ? -18.200 -12.607 12.132 1.00 56.28 105 TRP A CA 1
ATOM 818 C C . TRP A 1 105 ? -18.887 -11.238 12.222 1.00 56.28 105 TRP A C 1
ATOM 820 O O . TRP A 1 105 ? -18.924 -10.493 11.247 1.00 56.28 105 TRP A O 1
ATOM 830 N N . LEU A 1 106 ? -19.386 -10.876 13.408 1.00 53.41 106 LEU A N 1
ATOM 831 C CA . LEU A 1 106 ? -19.971 -9.559 13.661 1.00 53.41 106 LEU A CA 1
ATOM 832 C C . LEU A 1 106 ? -18.928 -8.435 13.575 1.00 53.41 106 LEU A C 1
ATOM 834 O O . LEU A 1 106 ? -19.220 -7.416 12.963 1.00 53.41 106 LEU A O 1
ATOM 838 N N . ALA A 1 107 ? -17.716 -8.630 14.108 1.00 53.38 107 ALA A N 1
ATOM 839 C CA . ALA A 1 107 ? -16.608 -7.679 13.963 1.00 53.38 107 ALA A CA 1
ATOM 840 C C . ALA A 1 107 ? -16.106 -7.571 12.509 1.00 53.38 107 ALA A C 1
ATOM 842 O O . ALA A 1 107 ? -15.771 -6.487 12.035 1.00 53.38 107 ALA A O 1
ATOM 843 N N . PHE A 1 108 ? -16.108 -8.687 11.777 1.00 56.34 108 PHE A N 1
ATOM 844 C CA . PHE A 1 108 ? -15.759 -8.753 10.360 1.00 56.34 108 PHE A CA 1
ATOM 845 C C . PHE A 1 108 ? -16.790 -8.012 9.503 1.00 56.34 108 PHE A C 1
ATOM 847 O O . PHE A 1 108 ? -16.414 -7.277 8.597 1.00 56.34 108 PHE A O 1
ATOM 854 N N . GLN A 1 109 ? -18.086 -8.115 9.826 1.00 53.50 109 GLN A N 1
ATOM 855 C CA . GLN A 1 109 ? -19.137 -7.331 9.167 1.00 53.50 109 GLN A CA 1
ATOM 856 C C . GLN A 1 109 ? -18.928 -5.821 9.331 1.00 53.50 109 GLN A C 1
ATOM 858 O O . GLN A 1 109 ? -19.131 -5.089 8.362 1.00 53.50 109 GLN A O 1
ATOM 863 N N . THR A 1 110 ? -18.459 -5.359 10.495 1.00 51.72 110 THR A N 1
ATOM 864 C CA . THR A 1 110 ? -18.153 -3.938 10.746 1.00 51.72 110 THR A CA 1
ATOM 865 C C . THR A 1 110 ? -16.961 -3.428 9.924 1.00 51.72 110 THR A C 1
ATOM 867 O O . THR A 1 110 ? -16.910 -2.249 9.588 1.00 51.72 110 THR A O 1
ATOM 870 N N . ILE A 1 111 ? -16.023 -4.311 9.562 1.00 54.91 111 ILE A N 1
ATOM 871 C CA . ILE A 1 111 ? -14.787 -3.990 8.818 1.00 54.91 111 ILE A CA 1
ATOM 872 C C . ILE A 1 111 ? -14.901 -4.342 7.316 1.00 54.91 111 ILE A C 1
ATOM 874 O O . ILE A 1 111 ? -14.069 -3.926 6.507 1.00 54.91 111 ILE A O 1
ATOM 878 N N . SER A 1 112 ? -15.953 -5.062 6.905 1.00 56.25 112 SER A N 1
ATOM 879 C CA . SER A 1 112 ? -16.056 -5.644 5.557 1.00 56.25 112 SER A CA 1
ATOM 880 C C . SER A 1 112 ? -16.040 -4.615 4.426 1.00 56.25 112 SER A C 1
ATOM 882 O O . SER A 1 112 ? -15.514 -4.907 3.357 1.00 56.25 112 SER A O 1
ATOM 884 N N . HIS A 1 113 ? -16.538 -3.394 4.650 1.00 57.91 113 HIS A N 1
ATOM 885 C CA . HIS A 1 113 ? -16.497 -2.335 3.637 1.00 57.91 113 HIS A CA 1
ATOM 886 C C . HIS A 1 113 ? -15.065 -1.887 3.312 1.00 57.91 113 HIS A C 1
ATOM 888 O O . HIS A 1 113 ? -14.745 -1.671 2.143 1.00 57.91 113 HIS A O 1
ATOM 894 N N . HIS A 1 114 ? -14.179 -1.830 4.310 1.00 62.44 114 HIS A N 1
ATOM 895 C CA . HIS A 1 114 ? -12.762 -1.523 4.104 1.00 62.44 114 HIS A CA 1
ATOM 896 C C . HIS A 1 114 ? -12.023 -2.643 3.371 1.00 62.44 114 HIS A C 1
ATOM 898 O O . HIS A 1 114 ? -11.164 -2.382 2.528 1.00 62.44 114 HIS A O 1
ATOM 904 N N . GLU A 1 115 ? -12.347 -3.894 3.692 1.00 64.31 115 GLU A N 1
ATOM 905 C CA . GLU A 1 115 ? -11.763 -5.048 3.010 1.00 64.31 115 GLU A CA 1
ATOM 906 C C . GLU A 1 115 ? -12.271 -5.186 1.577 1.00 64.31 115 GLU A C 1
ATOM 908 O O . GLU A 1 115 ? -11.481 -5.487 0.688 1.00 64.31 115 GLU A O 1
ATOM 913 N N . LEU A 1 116 ? -13.550 -4.892 1.322 1.00 66.88 116 LEU A N 1
ATOM 914 C CA . LEU A 1 116 ? -14.104 -4.828 -0.029 1.00 66.88 116 LEU A CA 1
ATOM 915 C C . LEU A 1 116 ? -13.399 -3.765 -0.867 1.00 66.88 116 LEU A C 1
ATOM 917 O O . LEU A 1 116 ? -13.029 -4.048 -2.002 1.00 66.88 116 LEU A O 1
ATOM 921 N N . LEU A 1 117 ? -13.148 -2.579 -0.305 1.00 69.75 117 LEU A N 1
ATOM 922 C CA . LEU A 1 117 ? -12.341 -1.550 -0.963 1.00 69.75 117 LEU A CA 1
ATOM 923 C C . LEU A 1 117 ? -10.938 -2.064 -1.302 1.00 69.75 117 LEU A C 1
ATOM 925 O O . LEU A 1 117 ? -10.480 -1.832 -2.413 1.00 69.75 117 LEU A O 1
ATOM 929 N N . LEU A 1 118 ? -10.298 -2.822 -0.401 1.00 72.19 118 LEU A N 1
ATOM 930 C CA . LEU A 1 118 ? -8.996 -3.465 -0.640 1.00 72.19 118 LEU A CA 1
ATOM 931 C C . LEU A 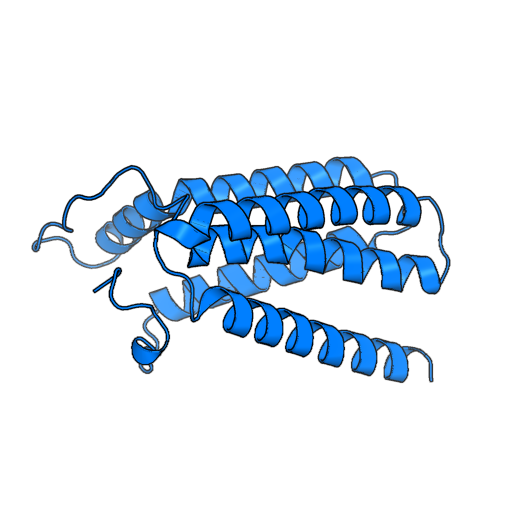1 118 ? -9.045 -4.441 -1.815 1.00 72.19 118 LEU A C 1
ATOM 933 O O . LEU A 1 118 ? -8.185 -4.406 -2.691 1.00 72.19 118 LEU A O 1
ATOM 937 N N . VAL A 1 119 ? -10.066 -5.297 -1.843 1.00 75.00 119 VAL A N 1
ATOM 938 C CA . VAL A 1 119 ? -10.259 -6.287 -2.908 1.00 75.00 119 VAL A CA 1
ATOM 939 C C . VAL A 1 119 ? -10.510 -5.593 -4.243 1.00 75.00 119 VAL A C 1
ATOM 941 O O . VAL A 1 119 ? -9.890 -5.958 -5.237 1.00 75.00 119 VAL A O 1
ATOM 944 N N . VAL A 1 120 ? -11.358 -4.560 -4.273 1.00 78.19 120 VAL A N 1
ATOM 945 C CA . VAL A 1 120 ? -11.608 -3.758 -5.480 1.00 78.19 120 VAL A CA 1
ATOM 946 C C . VAL A 1 120 ? -10.313 -3.122 -5.977 1.00 78.19 120 VAL A C 1
ATOM 948 O O . VAL A 1 120 ? -10.003 -3.221 -7.159 1.00 78.19 120 VAL A O 1
ATOM 951 N N . LEU A 1 121 ? -9.519 -2.532 -5.085 1.00 77.38 121 LEU A N 1
ATOM 952 C CA . LEU A 1 121 ? -8.235 -1.927 -5.432 1.00 77.38 121 LEU A CA 1
ATOM 953 C C . LEU A 1 121 ? -7.237 -2.952 -5.980 1.00 77.38 121 LEU A C 1
ATOM 955 O O . LEU A 1 121 ? -6.581 -2.694 -6.987 1.00 77.38 121 LEU A O 1
ATOM 959 N N . GLY A 1 122 ? -7.185 -4.140 -5.375 1.00 77.44 122 GLY A N 1
ATOM 960 C CA . GLY A 1 122 ? -6.393 -5.261 -5.872 1.00 77.44 122 GLY A CA 1
ATOM 961 C C . GLY A 1 122 ? -6.826 -5.728 -7.258 1.00 77.44 122 GLY A C 1
ATOM 962 O O . GLY A 1 122 ? -5.974 -5.991 -8.101 1.00 77.44 122 GLY A O 1
ATOM 963 N N . ILE A 1 123 ? -8.134 -5.766 -7.528 1.00 80.00 123 ILE A N 1
ATOM 964 C CA . ILE A 1 123 ? -8.676 -6.083 -8.855 1.00 80.00 123 ILE A CA 1
ATOM 965 C C . ILE A 1 123 ? -8.292 -5.002 -9.868 1.00 80.00 123 ILE A C 1
ATOM 967 O O . ILE A 1 123 ? -7.894 -5.341 -10.976 1.00 80.00 123 ILE A O 1
ATOM 971 N N . VAL A 1 124 ? -8.364 -3.716 -9.510 1.00 80.62 124 VAL A N 1
ATOM 972 C CA . VAL A 1 124 ? -7.951 -2.620 -10.404 1.00 80.62 124 VAL A CA 1
ATOM 973 C C . VAL A 1 124 ? -6.463 -2.726 -10.733 1.00 80.62 124 VAL A C 1
ATOM 975 O O . VAL A 1 124 ? -6.097 -2.660 -11.902 1.00 80.62 124 VAL A O 1
ATOM 978 N N . ILE A 1 125 ? -5.608 -2.953 -9.731 1.00 79.06 125 ILE A N 1
ATOM 979 C CA . ILE A 1 125 ? -4.170 -3.172 -9.945 1.00 79.06 125 ILE A CA 1
ATOM 980 C C . ILE A 1 125 ? -3.952 -4.392 -10.841 1.00 79.06 125 ILE A C 1
ATOM 982 O O . ILE A 1 125 ? -3.183 -4.302 -11.795 1.00 79.06 125 ILE A O 1
ATOM 986 N N . TRP A 1 126 ? -4.649 -5.504 -10.584 1.00 80.06 126 TRP A N 1
ATOM 987 C CA . TRP A 1 126 ? -4.567 -6.713 -11.405 1.00 80.06 126 TRP A CA 1
ATOM 988 C C . TRP A 1 126 ? -4.976 -6.440 -12.851 1.00 80.06 126 TRP A C 1
ATOM 990 O O . TRP A 1 126 ? -4.230 -6.783 -13.754 1.00 80.06 126 TRP A O 1
ATOM 1000 N N . LEU A 1 127 ? -6.084 -5.741 -13.096 1.00 79.62 127 LEU A N 1
ATOM 1001 C CA . LEU A 1 127 ? -6.525 -5.391 -14.450 1.00 79.62 127 LEU A CA 1
ATOM 1002 C C . LEU A 1 127 ? -5.518 -4.500 -15.189 1.00 79.62 127 LEU A C 1
ATOM 1004 O O . LEU A 1 127 ? -5.313 -4.681 -16.385 1.00 79.62 127 LEU A O 1
ATOM 1008 N N . VAL A 1 128 ? -4.877 -3.565 -14.483 1.00 74.62 128 VAL A N 1
ATOM 1009 C CA . VAL A 1 128 ? -3.846 -2.684 -15.056 1.00 74.62 128 VAL A CA 1
ATOM 1010 C C . VAL A 1 128 ? -2.544 -3.444 -15.339 1.00 74.62 128 VAL A C 1
ATOM 1012 O O . VAL A 1 128 ? -1.844 -3.126 -16.295 1.00 74.62 128 VAL A O 1
ATOM 1015 N N . THR A 1 129 ? -2.218 -4.461 -14.539 1.00 73.75 129 THR A N 1
ATOM 1016 C CA . THR A 1 129 ? -0.932 -5.177 -14.615 1.00 73.75 129 THR A CA 1
ATOM 1017 C C . THR A 1 129 ? -1.003 -6.543 -15.305 1.00 73.75 129 THR A C 1
ATOM 1019 O O . THR A 1 129 ? 0.035 -7.077 -15.665 1.00 73.75 129 THR A O 1
ATOM 1022 N N . PHE A 1 130 ? -2.188 -7.097 -15.581 1.00 72.12 130 PHE A N 1
ATOM 1023 C CA . PHE A 1 130 ? -2.351 -8.460 -16.118 1.00 72.12 130 PHE A CA 1
ATOM 1024 C C . PHE A 1 130 ? -1.683 -8.687 -17.483 1.00 72.12 130 PHE A C 1
ATOM 1026 O O . PHE A 1 130 ? -1.305 -9.810 -17.801 1.00 72.12 130 PHE A O 1
ATOM 1033 N N . ASN A 1 131 ? -1.528 -7.636 -18.290 1.00 67.75 131 ASN A N 1
ATOM 1034 C CA . ASN A 1 131 ? -0.871 -7.708 -19.599 1.00 67.75 131 ASN A CA 1
ATOM 1035 C C . ASN A 1 131 ? 0.466 -6.943 -19.639 1.00 67.75 131 ASN A C 1
ATOM 1037 O O . ASN A 1 131 ? 0.990 -6.659 -20.715 1.00 67.75 131 ASN A O 1
ATOM 1041 N N . SER A 1 132 ? 0.980 -6.563 -18.467 1.00 71.19 132 SER A N 1
ATOM 1042 C CA . SER A 1 132 ? 2.205 -5.787 -18.303 1.00 71.19 132 SER A CA 1
ATOM 1043 C C . SER A 1 132 ? 3.419 -6.713 -18.233 1.00 71.19 132 SER A C 1
ATOM 1045 O O . SER A 1 132 ? 3.360 -7.744 -17.569 1.00 71.19 132 SER A O 1
ATOM 1047 N N . PRO A 1 133 ? 4.557 -6.351 -18.840 1.00 73.31 133 PRO A N 1
ATOM 1048 C CA . PRO A 1 133 ? 5.801 -7.095 -18.672 1.00 73.31 133 PRO A CA 1
ATOM 1049 C C . PRO A 1 133 ? 6.440 -6.925 -17.275 1.00 73.31 133 PRO A C 1
ATOM 1051 O O . PRO A 1 133 ? 7.404 -7.621 -16.955 1.00 73.31 133 PRO A O 1
ATOM 1054 N N . ASN A 1 134 ? 5.941 -5.999 -16.448 1.00 75.94 134 ASN A N 1
ATOM 1055 C CA . ASN A 1 134 ? 6.409 -5.757 -15.083 1.00 75.94 134 ASN A CA 1
ATOM 1056 C C . ASN A 1 134 ? 5.368 -6.203 -14.037 1.00 75.94 134 ASN A C 1
ATOM 1058 O O . ASN A 1 134 ? 4.374 -5.510 -13.808 1.00 75.94 134 ASN A O 1
ATOM 1062 N N . ASP A 1 135 ? 5.656 -7.320 -13.360 1.00 79.06 135 ASP A N 1
ATOM 1063 C CA . ASP A 1 135 ? 4.804 -7.931 -12.326 1.00 79.06 135 ASP A CA 1
ATOM 1064 C C . ASP A 1 135 ? 5.114 -7.455 -10.892 1.00 79.06 135 ASP A C 1
ATOM 1066 O O . ASP A 1 135 ? 4.442 -7.852 -9.935 1.00 79.06 135 ASP A O 1
ATOM 1070 N N . ILE A 1 136 ? 6.128 -6.603 -10.694 1.00 83.94 136 ILE A N 1
ATOM 1071 C CA . ILE A 1 136 ? 6.581 -6.202 -9.347 1.00 83.94 136 ILE A CA 1
ATOM 1072 C C . ILE A 1 136 ? 5.447 -5.517 -8.574 1.00 83.94 136 ILE A C 1
ATOM 1074 O O . ILE A 1 136 ? 5.279 -5.751 -7.374 1.00 83.94 136 ILE A O 1
ATOM 1078 N N . GLY A 1 137 ? 4.649 -4.689 -9.254 1.00 81.00 137 GLY A N 1
ATOM 1079 C CA . GLY A 1 137 ? 3.539 -3.968 -8.635 1.00 81.00 137 GLY A CA 1
ATOM 1080 C C . GLY A 1 137 ? 2.507 -4.922 -8.025 1.00 81.00 137 GLY A C 1
ATOM 1081 O O . GLY A 1 137 ? 2.174 -4.836 -6.841 1.00 81.00 137 GLY A O 1
ATOM 1082 N N . ILE A 1 138 ? 2.054 -5.909 -8.798 1.00 82.00 138 ILE A N 1
ATOM 1083 C CA . ILE A 1 138 ? 1.036 -6.837 -8.310 1.00 82.00 138 ILE A CA 1
ATOM 1084 C C . ILE A 1 138 ? 1.563 -7.785 -7.235 1.00 82.00 138 ILE A C 1
ATOM 1086 O O . ILE A 1 138 ? 0.876 -8.037 -6.245 1.00 82.00 138 ILE A O 1
ATOM 1090 N N . GLN A 1 139 ? 2.802 -8.258 -7.377 1.00 85.31 139 GLN A N 1
ATOM 1091 C CA . GLN A 1 139 ? 3.442 -9.107 -6.374 1.00 85.31 139 GLN A CA 1
ATOM 1092 C C . GLN A 1 139 ? 3.580 -8.372 -5.038 1.00 85.31 139 GLN A C 1
ATOM 1094 O O . GLN A 1 139 ? 3.238 -8.922 -3.992 1.00 85.31 139 GLN A O 1
ATOM 1099 N N . THR A 1 140 ? 4.006 -7.106 -5.074 1.00 87.06 140 THR A N 1
ATOM 1100 C CA . THR A 1 140 ? 4.116 -6.261 -3.877 1.00 87.06 140 THR A CA 1
ATOM 1101 C C . THR A 1 140 ? 2.759 -6.103 -3.194 1.00 87.06 140 THR A C 1
ATOM 1103 O O . THR A 1 140 ? 2.653 -6.276 -1.978 1.00 87.06 140 THR A O 1
ATOM 1106 N N . PHE A 1 141 ? 1.705 -5.834 -3.971 1.00 85.94 141 PHE A N 1
ATOM 1107 C CA . PHE A 1 141 ? 0.352 -5.683 -3.438 1.00 85.94 141 PHE A CA 1
ATOM 1108 C C . PHE A 1 141 ? -0.163 -6.981 -2.802 1.00 85.94 141 PHE A C 1
ATOM 1110 O O . PHE A 1 141 ? -0.708 -6.962 -1.699 1.00 85.94 141 PHE A O 1
ATOM 1117 N N . LEU A 1 142 ? 0.044 -8.124 -3.461 1.00 85.38 142 LEU A N 1
ATOM 1118 C CA . LEU A 1 142 ? -0.358 -9.432 -2.939 1.00 85.38 142 LEU A CA 1
ATOM 1119 C C . LEU A 1 142 ? 0.363 -9.775 -1.634 1.00 85.38 142 LEU A C 1
ATOM 1121 O O . LEU A 1 142 ? -0.278 -10.243 -0.695 1.00 85.38 142 LEU A O 1
ATOM 1125 N N . ILE A 1 143 ? 1.670 -9.516 -1.546 1.00 86.88 143 ILE A N 1
ATOM 1126 C CA . ILE A 1 143 ? 2.450 -9.749 -0.323 1.00 86.88 143 ILE A CA 1
ATOM 1127 C C . ILE A 1 143 ? 1.894 -8.906 0.827 1.00 86.88 143 ILE A C 1
ATOM 1129 O O . ILE A 1 143 ? 1.609 -9.443 1.898 1.00 86.88 143 ILE A O 1
ATOM 1133 N N . LEU A 1 144 ? 1.681 -7.608 0.592 1.00 84.69 144 LEU A N 1
ATOM 1134 C CA . LEU A 1 144 ? 1.064 -6.691 1.552 1.00 84.69 144 LEU A CA 1
ATOM 1135 C C . LEU A 1 144 ? -0.307 -7.194 2.024 1.00 84.69 144 LEU A C 1
ATOM 1137 O O . LEU A 1 144 ? -0.609 -7.202 3.221 1.00 84.69 144 LEU A O 1
ATOM 1141 N N . TRP A 1 145 ? -1.131 -7.661 1.088 1.00 82.44 145 TRP A N 1
ATOM 1142 C CA . TRP A 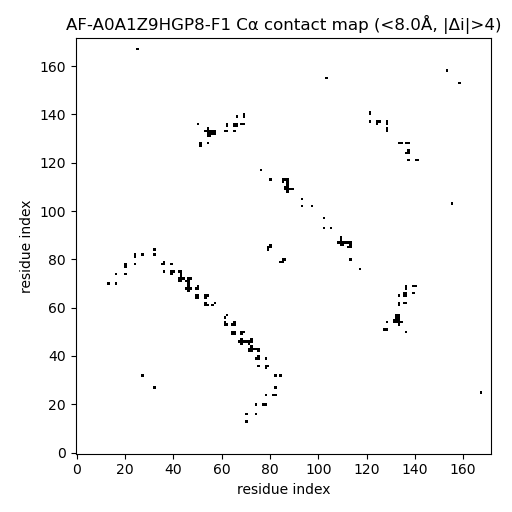1 145 ? -2.466 -8.162 1.384 1.00 82.44 145 TRP A CA 1
ATOM 1143 C C . TRP A 1 145 ? -2.447 -9.451 2.209 1.00 82.44 145 TRP A C 1
ATOM 1145 O O . TRP A 1 145 ? -3.143 -9.538 3.224 1.00 82.44 145 TRP A O 1
ATOM 1155 N N . ILE A 1 146 ? -1.606 -10.420 1.840 1.00 83.69 146 ILE A N 1
ATOM 1156 C CA . ILE A 1 146 ? -1.430 -11.674 2.583 1.00 83.69 146 ILE A CA 1
ATOM 1157 C C . ILE A 1 146 ? -0.906 -11.388 3.991 1.00 83.69 146 ILE A C 1
ATOM 1159 O O . ILE A 1 146 ? -1.440 -11.930 4.960 1.00 83.69 146 ILE A O 1
ATOM 1163 N N . MET A 1 147 ? 0.086 -10.501 4.130 1.00 84.44 147 MET A N 1
ATOM 1164 C CA . MET A 1 147 ? 0.594 -10.078 5.438 1.00 84.44 147 MET A CA 1
ATOM 1165 C C . MET A 1 147 ? -0.518 -9.469 6.299 1.00 84.44 147 MET A C 1
ATOM 1167 O O . MET A 1 147 ? -0.639 -9.815 7.476 1.00 84.44 147 MET A O 1
ATOM 1171 N N . ARG A 1 148 ? -1.385 -8.627 5.718 1.00 81.19 148 ARG A N 1
ATOM 1172 C CA . ARG A 1 148 ? -2.527 -8.038 6.434 1.00 81.19 148 ARG A CA 1
ATOM 1173 C C . ARG A 1 148 ? -3.532 -9.097 6.892 1.00 81.19 148 ARG A C 1
ATOM 1175 O O . ARG A 1 148 ? -3.970 -9.054 8.042 1.00 81.19 148 ARG A O 1
ATOM 1182 N N . ILE A 1 149 ? -3.899 -10.044 6.026 1.00 78.31 149 ILE A N 1
ATOM 1183 C CA . ILE A 1 149 ? -4.801 -11.151 6.391 1.00 78.31 149 ILE A CA 1
ATOM 1184 C C . ILE A 1 149 ? -4.172 -11.994 7.507 1.00 78.31 149 ILE A C 1
ATOM 1186 O O . ILE A 1 149 ? -4.837 -12.303 8.495 1.00 78.31 149 ILE A O 1
ATOM 1190 N N . SER A 1 150 ? -2.879 -12.305 7.390 1.00 78.81 150 SER A N 1
ATOM 1191 C CA . SER A 1 150 ? -2.128 -13.052 8.399 1.00 78.81 150 SER A CA 1
ATOM 1192 C C . SER A 1 150 ? -2.135 -12.343 9.754 1.00 78.81 150 SER A C 1
ATOM 1194 O O . SER A 1 150 ? -2.350 -12.989 10.776 1.00 78.81 150 SER A O 1
ATOM 1196 N N . ALA A 1 151 ? -1.945 -11.021 9.784 1.00 76.88 151 ALA A N 1
ATOM 1197 C CA . ALA A 1 151 ? -1.991 -10.241 11.020 1.00 76.88 151 ALA A CA 1
ATOM 1198 C C . ALA A 1 151 ? -3.377 -10.305 11.685 1.00 76.88 151 ALA A C 1
ATOM 1200 O O . ALA A 1 151 ? -3.471 -10.555 12.886 1.00 76.88 151 ALA A O 1
ATOM 1201 N N . LYS A 1 152 ? -4.458 -10.164 10.905 1.00 69.50 152 LYS A N 1
ATOM 1202 C CA . LYS A 1 152 ? -5.838 -10.281 11.410 1.00 69.50 152 LYS A CA 1
ATOM 1203 C C . LYS A 1 152 ? -6.135 -11.671 11.963 1.00 69.50 152 LYS A C 1
ATOM 1205 O O . LYS A 1 152 ? -6.722 -11.793 13.035 1.00 69.50 152 LYS A O 1
ATOM 1210 N N . LEU A 1 153 ? -5.702 -12.712 11.254 1.00 73.62 153 LEU A N 1
ATOM 1211 C CA . LEU A 1 153 ? -5.873 -14.095 11.685 1.00 73.62 153 LEU A CA 1
ATOM 1212 C C . LEU A 1 153 ? -5.095 -14.364 12.979 1.00 73.62 153 LEU A C 1
ATOM 1214 O O . LEU A 1 153 ? -5.629 -14.987 13.891 1.00 73.62 153 LEU A O 1
ATOM 1218 N N . ASN A 1 154 ? -3.879 -13.830 13.100 1.00 78.06 154 ASN A N 1
ATOM 1219 C CA . ASN A 1 154 ? -3.070 -13.951 14.311 1.00 78.06 154 ASN A CA 1
ATOM 1220 C C . ASN A 1 154 ? -3.743 -13.279 15.523 1.00 78.06 154 ASN A C 1
ATOM 1222 O O . ASN A 1 154 ? -3.826 -13.870 16.595 1.00 78.06 154 ASN A O 1
ATOM 1226 N N . VAL A 1 155 ? -4.314 -12.082 15.340 1.00 68.88 155 VAL A N 1
ATOM 1227 C CA . VAL A 1 155 ? -5.112 -11.413 16.383 1.00 68.88 155 VAL A CA 1
ATOM 1228 C C . VAL A 1 155 ? -6.358 -12.234 16.739 1.00 68.88 155 VAL A C 1
ATOM 1230 O O . VAL A 1 155 ? -6.660 -12.401 17.920 1.00 68.88 155 VAL A O 1
ATOM 1233 N N . PHE A 1 156 ? -7.050 -12.807 15.748 1.00 65.19 156 PHE A N 1
ATOM 1234 C CA . PHE A 1 156 ? -8.233 -13.649 15.962 1.00 65.19 156 PHE A CA 1
ATOM 1235 C C . PHE A 1 156 ? -7.931 -14.940 16.740 1.00 65.19 156 PHE A C 1
ATOM 1237 O O . PHE A 1 156 ? -8.726 -15.337 17.590 1.00 65.19 156 PHE A O 1
ATOM 1244 N N . LEU A 1 157 ? -6.783 -15.576 16.491 1.00 67.31 157 LEU A N 1
ATOM 1245 C CA . LEU A 1 157 ? -6.345 -16.768 17.225 1.00 67.31 157 LEU A CA 1
ATOM 1246 C C . LEU A 1 157 ? -5.923 -16.473 18.677 1.00 67.31 157 LEU A C 1
ATOM 1248 O O . LEU A 1 157 ? -5.694 -17.409 19.440 1.00 67.31 157 LEU A O 1
ATOM 1252 N N . GLY A 1 158 ? -5.882 -15.198 19.079 1.00 60.34 158 GLY A N 1
ATOM 1253 C CA . GLY A 1 158 ? -5.639 -14.782 20.456 1.00 60.34 158 GLY A CA 1
ATOM 1254 C C . GLY A 1 158 ? -4.157 -14.592 20.761 1.00 60.34 158 GLY A C 1
ATOM 1255 O O . GLY A 1 158 ? -3.532 -15.413 21.431 1.00 60.34 158 GLY A O 1
ATOM 1256 N N . VAL A 1 159 ? -3.599 -13.464 20.319 1.00 54.06 159 VAL A N 1
ATOM 1257 C CA . VAL A 1 159 ? -2.284 -12.986 20.770 1.00 54.06 159 VAL A CA 1
ATOM 1258 C C . VAL A 1 159 ? -2.431 -12.261 22.112 1.00 54.06 159 VAL A C 1
ATOM 1260 O O . VAL A 1 159 ? -3.307 -11.424 22.294 1.00 54.06 159 VAL A O 1
ATOM 1263 N N . ARG A 1 160 ? -1.546 -12.581 23.065 1.00 49.56 160 ARG A N 1
ATOM 1264 C CA . ARG A 1 160 ? -1.531 -12.039 24.440 1.00 49.56 160 ARG A CA 1
ATOM 1265 C C . ARG A 1 160 ? -1.207 -10.543 24.549 1.00 49.56 160 ARG A C 1
ATOM 1267 O O . ARG A 1 160 ? -1.438 -9.975 25.608 1.00 49.56 160 ARG A O 1
ATOM 1274 N N . ASN A 1 161 ? -0.643 -9.930 23.509 1.00 49.03 161 ASN A N 1
ATOM 1275 C CA . ASN A 1 161 ? -0.140 -8.558 23.542 1.00 49.03 161 ASN A CA 1
ATOM 1276 C C . ASN A 1 161 ? -0.979 -7.649 22.634 1.00 49.03 161 ASN A C 1
ATOM 1278 O O . ASN A 1 161 ? -0.669 -7.478 21.454 1.00 49.03 161 ASN A O 1
ATOM 1282 N N . PHE A 1 162 ? -2.054 -7.094 23.189 1.00 51.47 162 PHE A N 1
ATOM 1283 C CA . PHE A 1 162 ? -2.819 -6.032 22.548 1.00 51.47 162 PHE A CA 1
ATOM 1284 C C . PHE A 1 162 ? -2.059 -4.713 22.731 1.00 51.47 162 PHE A C 1
ATOM 1286 O O . PHE A 1 162 ? -1.956 -4.201 23.840 1.00 51.47 162 PHE A O 1
ATOM 1293 N N . TYR A 1 163 ? -1.512 -4.154 21.650 1.00 44.12 163 TYR A N 1
ATOM 1294 C CA . TYR A 1 163 ? -1.042 -2.763 21.623 1.00 44.12 163 TYR A CA 1
ATOM 1295 C C . TYR A 1 163 ? -2.258 -1.818 21.505 1.00 44.12 163 TYR A C 1
ATOM 1297 O O . TYR A 1 163 ? -2.390 -1.072 20.539 1.00 44.12 163 TYR A O 1
ATOM 1305 N N . GLU A 1 164 ? -3.180 -1.881 22.471 1.00 46.72 164 GLU A N 1
ATOM 1306 C CA . GLU A 1 164 ? -4.332 -0.963 22.577 1.00 46.72 164 GLU A CA 1
ATOM 1307 C C . GLU A 1 164 ? -3.886 0.495 22.792 1.00 46.72 164 GLU A C 1
ATOM 1309 O O . GLU A 1 164 ? -4.593 1.420 22.415 1.00 46.72 164 GLU A O 1
ATOM 1314 N N . GLU A 1 165 ? -2.668 0.710 23.297 1.00 46.44 165 GLU A N 1
ATOM 1315 C CA . GLU A 1 165 ? -2.090 2.030 23.593 1.00 46.44 165 GLU A CA 1
ATOM 1316 C C . GLU A 1 165 ? -1.740 2.871 22.343 1.00 46.44 165 GLU A C 1
ATOM 1318 O O . GLU A 1 165 ? -1.454 4.061 22.455 1.00 46.44 165 GLU A O 1
ATOM 1323 N N . PHE A 1 166 ? -1.771 2.278 21.141 1.00 47.75 166 PHE A N 1
ATOM 1324 C CA . PHE A 1 166 ? -1.552 2.988 19.870 1.00 47.75 166 PHE A CA 1
A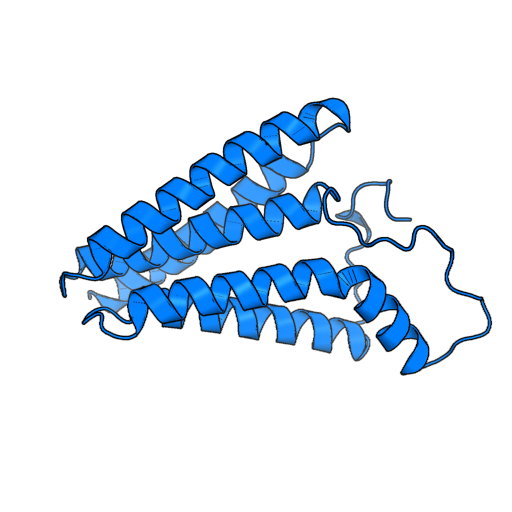TOM 1325 C C . PHE A 1 166 ? -2.843 3.355 19.128 1.00 47.75 166 PHE A C 1
ATOM 1327 O O . PHE A 1 166 ? -2.777 4.062 18.120 1.00 47.75 166 PHE A O 1
ATOM 1334 N N . LEU A 1 167 ? -4.004 2.885 19.590 1.00 48.66 167 LEU A N 1
ATOM 1335 C CA . LEU A 1 167 ? -5.289 3.253 19.001 1.00 48.66 167 LEU A CA 1
ATOM 1336 C C . LEU A 1 167 ? -5.763 4.577 19.628 1.00 48.66 167 LEU A C 1
ATOM 1338 O O . LEU A 1 167 ? -5.746 4.705 20.852 1.00 48.66 167 LEU A O 1
ATOM 1342 N N . PRO A 1 168 ? -6.165 5.584 18.827 1.00 43.50 168 PRO A N 1
ATOM 1343 C CA . PRO A 1 168 ? -6.722 6.822 19.363 1.00 43.50 168 PRO A CA 1
ATOM 1344 C C . PRO A 1 168 ? -7.959 6.522 20.219 1.00 43.50 168 PRO A C 1
ATOM 1346 O O . PRO A 1 168 ? -8.708 5.585 19.941 1.00 43.50 168 PRO A O 1
ATOM 1349 N N . SER A 1 169 ? -8.182 7.349 21.243 1.00 49.94 169 SER A N 1
ATOM 1350 C CA . SER A 1 169 ? -9.206 7.230 22.303 1.00 49.94 169 SER A CA 1
ATOM 1351 C C . SER A 1 169 ? -10.662 7.075 21.836 1.00 49.94 169 SER A C 1
ATOM 1353 O O . SER A 1 169 ? -11.564 6.958 22.656 1.00 49.94 169 SER A O 1
ATOM 1355 N N . ASN A 1 170 ? -10.907 7.088 20.530 1.00 46.12 170 ASN A N 1
ATOM 1356 C CA . ASN A 1 170 ? -12.222 7.142 19.903 1.00 46.12 170 ASN A CA 1
ATOM 1357 C C . ASN A 1 170 ? -12.776 5.732 19.593 1.00 46.12 170 ASN A C 1
ATOM 1359 O O . ASN A 1 170 ? -13.874 5.609 19.058 1.00 46.12 170 ASN A O 1
ATOM 1363 N N . LEU A 1 171 ? -12.002 4.674 19.881 1.00 41.41 171 LEU A N 1
ATOM 1364 C CA . LEU A 1 171 ? -12.310 3.265 19.589 1.00 41.41 171 LEU A CA 1
ATOM 1365 C C . LEU A 1 171 ? -12.355 2.362 20.842 1.00 41.41 171 LEU A C 1
ATOM 1367 O O . LEU A 1 171 ? -12.367 1.139 20.691 1.00 41.41 171 LEU A O 1
ATOM 1371 N N . SER A 1 172 ? -12.380 2.939 22.053 1.00 40.09 172 SER A N 1
ATOM 1372 C CA . SER A 1 172 ? -12.575 2.199 23.316 1.00 40.09 172 SER A CA 1
ATOM 1373 C C . SER A 1 172 ? -14.045 1.931 23.621 1.00 40.09 172 SER A C 1
ATOM 1375 O O . SER A 1 172 ? -14.810 2.924 23.610 1.00 40.09 172 SER A O 1
#

Solvent-accessible surface area (backbone atoms only — not comparable to full-atom values): 9687 Å² total; per-residue (Å²): 112,67,67,59,55,52,49,52,51,50,54,49,51,51,52,47,52,53,51,52,50,51,63,63,59,74,76,62,47,86,84,47,46,63,58,54,51,51,55,28,49,53,39,26,53,49,12,52,53,40,33,61,65,20,22,84,38,84,46,75,67,25,45,55,40,13,44,52,16,40,52,34,39,49,47,29,55,53,49,42,56,76,69,46,80,61,61,37,100,64,93,65,80,80,66,93,85,58,71,67,70,63,40,53,51,54,53,44,60,37,47,41,65,53,52,49,51,50,51,51,51,50,51,50,50,42,69,70,37,73,86,32,84,31,58,50,32,56,52,50,46,50,51,53,49,51,52,51,53,50,51,55,49,47,54,71,74,62,59,92,78,76,73,63,89,76,57,67,87,87,78,120

Secondary structure (DSSP, 8-state):
-HHHHHHHHHHHHHHHHHHHHHHHHTT--TTTHHHHHHHHHHHHHHHHHHHHHHHT--SHHHHHHHHHHHHHHHHHHHHHHHT-TT--S------TT--THHHHHHHHHHHHHHHHHHHHHHHHHHHHHTT-S--HHHHHHHHHHHHHHHHHHHHHTT-S---GGGS-GGG-

Radius of gyration: 17.9 Å; Cα contacts (8 Å, |Δi|>4): 120; chains: 1; bounding box: 50×36×46 Å